Protein AF-A0A2G8SP06-F1 (afdb_monomer)

Organism: NCBI:txid1077348

Sequence (64 aa):
MSTHDPKPEQRPWTSYVWDTWDKPEEERRFLFKLDACLLTYAALSYFSKYQNITNAYVSGMQEE

Mean predicted aligned error: 12.83 Å

pLDDT: mean 73.79, std 13.19, range [48.84, 94.81]

Secondary structure (DSSP, 8-state):
------------HHHHH-GGGGS-HHHHHHHHHHHHHHHHHHHHHHHHHHHHHHHHHHHSSS--

Radius of gyration: 23.18 Å; Cα contacts (8 Å, |Δi|>4): 10; chains: 1; bounding box: 42×25×76 Å

Structure (mmCIF, N/CA/C/O backbone):
data_AF-A0A2G8SP06-F1
#
_entry.id   AF-A0A2G8SP06-F1
#
loop_
_atom_site.group_PDB
_atom_site.id
_atom_sit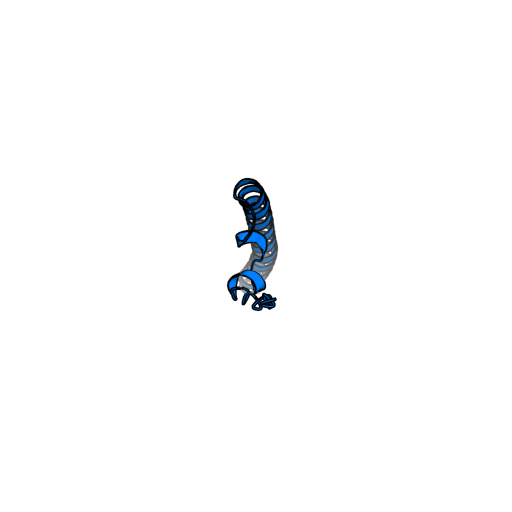e.type_symbol
_atom_site.label_atom_id
_atom_site.label_alt_id
_atom_site.label_comp_id
_atom_site.label_asym_id
_atom_site.label_entity_id
_atom_site.label_seq_id
_atom_site.pdbx_PDB_ins_code
_atom_site.Cartn_x
_atom_site.Cartn_y
_atom_site.Cartn_z
_atom_site.occupancy
_atom_site.B_iso_or_equiv
_atom_site.auth_seq_id
_atom_site.auth_comp_id
_atom_site.auth_asym_id
_atom_site.auth_atom_id
_atom_site.pdbx_PDB_model_num
ATOM 1 N N . MET A 1 1 ? -16.325 -22.781 40.432 1.00 48.84 1 MET A N 1
ATOM 2 C CA . MET A 1 1 ? -15.495 -21.722 39.824 1.00 48.84 1 MET A CA 1
ATOM 3 C C . MET A 1 1 ? -14.835 -22.336 38.593 1.00 48.84 1 MET A C 1
ATOM 5 O O . MET A 1 1 ? -13.788 -22.947 38.734 1.00 48.84 1 MET A O 1
ATOM 9 N N . SER A 1 2 ? -15.510 -22.338 37.438 1.00 49.91 2 SER A N 1
ATOM 10 C CA . SER A 1 2 ? -14.955 -22.949 36.219 1.00 49.91 2 SER A CA 1
ATOM 11 C C . SER A 1 2 ? -14.158 -21.885 35.479 1.00 49.91 2 SER A C 1
ATOM 13 O O . SER A 1 2 ? -14.719 -20.876 35.058 1.00 49.91 2 SER A O 1
ATOM 15 N N . THR A 1 3 ? -12.849 -22.079 35.405 1.00 63.28 3 THR A N 1
ATOM 16 C CA . THR A 1 3 ? -11.908 -21.228 34.684 1.00 63.28 3 THR A CA 1
ATOM 17 C C . THR A 1 3 ? -12.204 -21.314 33.188 1.00 63.28 3 THR A C 1
ATOM 19 O O . THR A 1 3 ? -12.082 -22.374 32.581 1.00 63.28 3 THR A O 1
ATOM 22 N N . HIS A 1 4 ? -12.658 -20.210 32.596 1.00 62.19 4 HIS A N 1
ATOM 23 C CA . HIS A 1 4 ? -12.681 -20.046 31.146 1.00 62.19 4 HIS A CA 1
ATOM 24 C C . HIS A 1 4 ? -11.244 -19.768 30.697 1.00 62.19 4 HIS A C 1
ATOM 26 O O . HIS A 1 4 ? -10.786 -18.629 30.750 1.00 62.19 4 HIS A O 1
ATOM 32 N N . ASP A 1 5 ? -10.523 -20.810 30.292 1.00 65.69 5 ASP A N 1
ATOM 33 C CA . ASP A 1 5 ? -9.257 -20.635 29.586 1.00 65.69 5 ASP A CA 1
ATOM 34 C C . ASP A 1 5 ? -9.545 -20.021 28.202 1.00 65.69 5 ASP A C 1
ATOM 36 O O . ASP A 1 5 ? -10.359 -20.574 27.448 1.00 6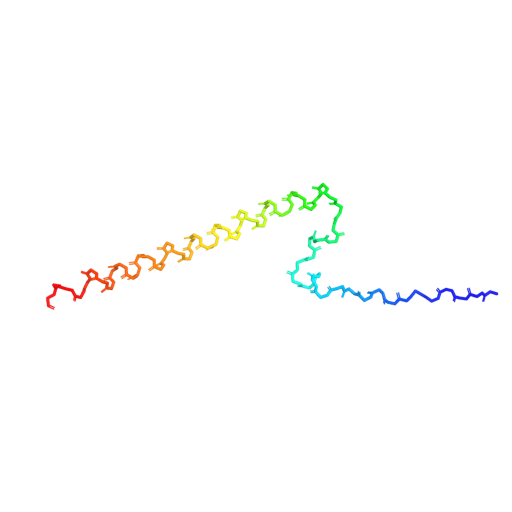5.69 5 ASP A O 1
ATOM 40 N N . PRO A 1 6 ? -8.934 -18.879 27.832 1.00 65.12 6 PRO A N 1
ATOM 41 C CA . PRO A 1 6 ? -9.084 -18.332 26.494 1.00 65.12 6 PRO A CA 1
ATOM 42 C C . PRO A 1 6 ? -8.372 -19.264 25.509 1.00 65.12 6 PRO A C 1
ATOM 44 O O . PRO A 1 6 ? -7.146 -19.365 25.483 1.00 65.12 6 PRO A O 1
ATOM 47 N N . LYS A 1 7 ? -9.155 -19.982 24.701 1.00 61.72 7 LYS A N 1
ATOM 48 C CA . LYS A 1 7 ? -8.638 -20.803 23.604 1.00 61.72 7 LYS A CA 1
ATOM 49 C C . LYS A 1 7 ? -7.876 -19.886 22.635 1.00 61.72 7 LYS A C 1
ATOM 51 O O . LYS A 1 7 ? -8.456 -18.884 22.220 1.00 61.72 7 LYS A O 1
ATOM 56 N N . PRO A 1 8 ? -6.620 -20.194 22.257 1.00 61.12 8 PRO A N 1
ATOM 57 C CA . PRO A 1 8 ? -5.894 -19.382 21.293 1.00 61.12 8 PRO A CA 1
ATOM 58 C C . PRO A 1 8 ? -6.640 -19.441 19.961 1.00 61.12 8 PRO A C 1
ATOM 60 O O . PRO A 1 8 ? -6.757 -20.499 19.337 1.00 61.12 8 PRO A O 1
ATOM 63 N N . GLU A 1 9 ? -7.209 -18.308 19.573 1.00 70.19 9 GLU A N 1
ATOM 64 C CA . GLU A 1 9 ? -7.881 -18.131 18.298 1.00 70.19 9 GLU A CA 1
ATOM 65 C C . GLU A 1 9 ? -6.815 -18.253 17.204 1.00 70.19 9 GLU A C 1
ATOM 67 O O . GLU A 1 9 ? -5.892 -17.441 17.105 1.00 70.19 9 GLU A O 1
ATOM 72 N N . GLN A 1 10 ? -6.855 -19.360 16.460 1.00 70.31 10 GLN A N 1
ATOM 73 C CA . GLN A 1 10 ? -5.892 -19.617 15.396 1.00 70.31 10 GLN A CA 1
ATOM 74 C C . GLN A 1 10 ? -6.149 -18.601 14.286 1.00 70.31 10 GLN A C 1
ATOM 76 O O . GLN A 1 10 ? -7.176 -18.672 13.611 1.00 70.31 10 GLN A O 1
ATOM 81 N N . ARG A 1 11 ? -5.231 -17.643 14.116 1.00 71.94 11 ARG A N 1
ATOM 82 C CA . ARG A 1 11 ? -5.343 -16.639 13.056 1.00 71.94 11 ARG A CA 1
ATOM 83 C C . ARG A 1 11 ? -5.323 -17.338 11.697 1.00 71.94 11 ARG A C 1
ATOM 85 O O . ARG A 1 11 ? -4.441 -18.173 11.467 1.00 71.94 11 ARG A O 1
ATOM 92 N N . PRO A 1 12 ? -6.256 -17.022 10.789 1.00 76.81 12 PRO A N 1
ATOM 93 C CA . PRO A 1 12 ? -6.235 -17.598 9.457 1.00 76.81 12 PRO A CA 1
ATOM 94 C C . PRO A 1 12 ? -4.949 -17.166 8.741 1.00 76.81 12 PRO A C 1
ATOM 96 O O . PRO A 1 12 ? -4.485 -16.037 8.891 1.00 76.81 12 PRO A O 1
ATOM 99 N N . TRP A 1 13 ? -4.363 -18.058 7.939 1.00 79.25 13 TRP A N 1
ATOM 100 C CA . TRP A 1 13 ? -3.127 -17.781 7.189 1.00 79.25 13 TRP A CA 1
ATOM 101 C C . TRP A 1 13 ? -3.238 -16.525 6.303 1.00 79.25 13 TRP A C 1
ATOM 103 O O . TRP A 1 13 ? -2.244 -15.862 6.022 1.00 79.25 13 TRP A O 1
ATOM 113 N N . THR A 1 14 ? -4.460 -16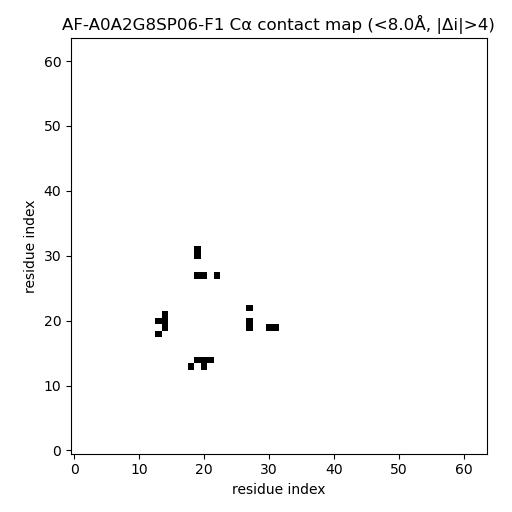.164 5.906 1.00 72.56 14 THR A N 1
ATOM 114 C CA . THR A 1 14 ? -4.771 -14.942 5.166 1.00 72.56 14 THR A CA 1
ATOM 115 C C . THR A 1 14 ? -4.435 -13.669 5.942 1.00 72.56 14 THR A C 1
ATOM 117 O O . THR A 1 14 ? -4.031 -12.707 5.305 1.00 72.56 14 THR A O 1
ATOM 120 N N . SER A 1 15 ? -4.510 -13.653 7.281 1.00 72.00 15 SER A N 1
ATOM 121 C CA . SER A 1 15 ? -4.086 -12.505 8.111 1.00 72.00 15 SER A CA 1
ATOM 122 C C . SER A 1 15 ? -2.561 -12.315 8.093 1.00 72.00 15 SER A C 1
ATOM 124 O O . SER A 1 15 ? -2.083 -11.188 8.161 1.00 72.00 15 SER A O 1
ATOM 126 N N . TYR A 1 16 ? -1.778 -13.383 7.880 1.00 72.00 16 TYR A N 1
ATOM 127 C CA . TYR A 1 16 ? -0.322 -13.260 7.708 1.00 72.00 16 TYR A CA 1
ATOM 128 C C . TYR A 1 16 ? 0.070 -12.618 6.376 1.00 72.00 16 TYR A C 1
ATOM 130 O O . TYR A 1 16 ? 1.103 -11.958 6.294 1.00 72.00 16 TYR A O 1
ATOM 138 N N . VAL A 1 17 ? -0.731 -12.833 5.331 1.00 78.56 17 VAL A N 1
ATOM 139 C CA . VAL A 1 17 ? -0.495 -12.243 4.008 1.00 78.56 17 VAL A CA 1
ATOM 140 C C . VAL A 1 17 ? -1.118 -10.850 3.923 1.00 78.56 17 VAL A C 1
ATOM 142 O O . VAL A 1 17 ? -0.505 -9.949 3.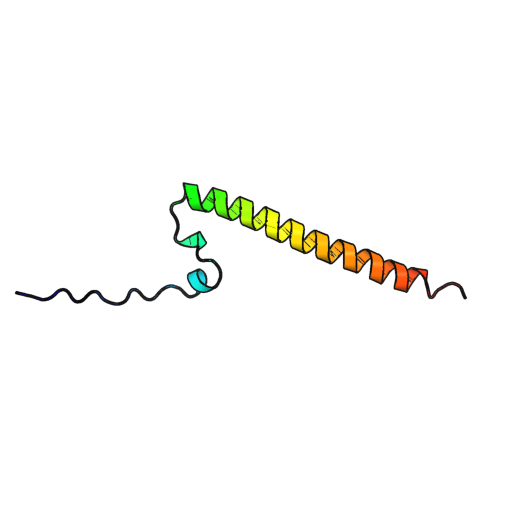361 1.00 78.56 17 VAL A O 1
ATOM 145 N N . TRP A 1 18 ? -2.322 -10.674 4.475 1.00 76.25 18 TRP A N 1
ATOM 146 C CA . TRP A 1 18 ? -3.115 -9.450 4.376 1.00 76.25 18 TRP A CA 1
ATOM 147 C C . TRP A 1 18 ? -4.034 -9.262 5.600 1.00 76.25 18 TRP A C 1
ATOM 149 O O . TRP A 1 18 ? -5.219 -9.600 5.586 1.00 76.25 18 TRP A O 1
ATOM 159 N N . ASP A 1 19 ? -3.489 -8.680 6.671 1.00 72.31 19 ASP A N 1
ATOM 160 C CA . ASP A 1 19 ? -4.184 -8.451 7.954 1.00 72.31 19 ASP A CA 1
ATOM 161 C C . ASP A 1 19 ? -5.412 -7.521 7.843 1.00 72.31 19 ASP A C 1
ATOM 163 O O . ASP A 1 19 ? -6.311 -7.520 8.680 1.00 72.31 19 ASP A O 1
ATOM 167 N N . THR A 1 20 ? -5.504 -6.752 6.756 1.00 65.88 20 THR A N 1
ATOM 168 C CA . THR A 1 20 ? -6.597 -5.806 6.489 1.00 65.88 20 THR A CA 1
ATOM 169 C C . THR A 1 20 ? -7.975 -6.472 6.356 1.00 65.88 20 THR A C 1
ATOM 171 O O . THR A 1 20 ? -8.998 -5.794 6.453 1.00 65.88 20 THR A O 1
ATOM 174 N N . TRP A 1 21 ? -8.044 -7.781 6.100 1.00 67.31 21 TRP A N 1
ATOM 175 C CA . TRP A 1 21 ? -9.314 -8.467 5.833 1.00 67.31 21 TRP A CA 1
ATOM 176 C C . TRP A 1 21 ? -10.167 -8.722 7.081 1.00 67.31 21 TRP A C 1
ATOM 178 O O . TRP A 1 21 ? -11.389 -8.779 6.939 1.00 67.31 21 TRP A O 1
ATOM 188 N N . ASP A 1 22 ? -9.554 -8.787 8.267 1.00 69.75 22 ASP A N 1
ATOM 189 C CA . ASP A 1 22 ? -10.248 -8.963 9.558 1.00 69.75 22 ASP A CA 1
ATOM 190 C C . ASP A 1 22 ? -10.797 -7.642 10.140 1.00 69.75 22 ASP A C 1
ATOM 192 O O . ASP A 1 22 ? -11.362 -7.609 11.233 1.00 69.75 22 ASP A O 1
ATOM 196 N N . LYS A 1 23 ? -10.649 -6.524 9.415 1.00 74.81 23 LYS A N 1
ATOM 197 C CA . LYS A 1 23 ? -11.108 -5.200 9.858 1.00 74.81 23 LYS A CA 1
ATOM 198 C C . LYS A 1 23 ? -12.587 -4.935 9.525 1.00 74.81 23 LYS A C 1
ATOM 200 O O . LYS A 1 23 ? -13.105 -5.471 8.539 1.00 74.81 23 LYS A O 1
ATOM 205 N N . PRO A 1 24 ? -13.262 -4.047 10.288 1.00 80.56 24 PRO A N 1
ATOM 206 C CA . PRO A 1 24 ? -14.622 -3.588 9.993 1.00 80.56 24 PRO A CA 1
ATOM 207 C C . PRO A 1 24 ? -14.766 -3.068 8.554 1.00 80.56 24 PRO A C 1
ATOM 209 O O . PRO A 1 24 ? -13.827 -2.495 7.998 1.00 80.56 24 PRO A O 1
ATOM 212 N N . GLU A 1 25 ? -15.946 -3.234 7.941 1.00 79.25 25 GLU A N 1
ATOM 213 C CA . GLU A 1 25 ? -16.142 -2.986 6.501 1.00 79.25 25 GLU A CA 1
ATOM 214 C C . GLU A 1 25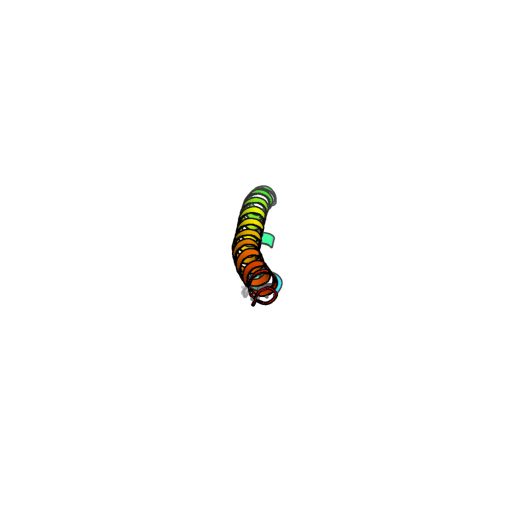 ? -15.737 -1.584 6.021 1.00 79.25 25 GLU A C 1
ATOM 216 O O . GLU A 1 25 ? -15.210 -1.455 4.912 1.00 79.25 25 GLU A O 1
ATOM 221 N N . GLU A 1 26 ? -15.977 -0.546 6.824 1.00 79.50 26 GLU A N 1
ATOM 222 C CA . GLU A 1 26 ? -15.612 0.832 6.473 1.00 79.50 26 GLU A CA 1
ATOM 223 C C . GLU A 1 26 ? -14.094 1.017 6.384 1.00 79.50 26 GLU A C 1
ATOM 225 O O . GLU A 1 26 ? -13.588 1.525 5.381 1.00 79.50 26 GLU A O 1
ATOM 230 N N . GLU A 1 27 ? -13.355 0.538 7.386 1.00 81.69 27 GLU A N 1
ATOM 231 C CA . GLU A 1 27 ? -11.894 0.637 7.426 1.00 81.69 27 GLU A CA 1
ATOM 232 C C . GLU A 1 27 ? -11.254 -0.253 6.349 1.00 81.69 27 GLU A C 1
ATOM 234 O O . GLU A 1 27 ? -10.314 0.155 5.662 1.00 81.69 27 GLU A O 1
ATOM 239 N N . ARG A 1 28 ? -11.831 -1.440 6.114 1.00 84.62 28 ARG A N 1
ATOM 240 C CA . ARG A 1 28 ? -11.383 -2.384 5.084 1.00 84.62 28 ARG A CA 1
ATOM 241 C C . ARG A 1 28 ? -11.442 -1.785 3.682 1.00 84.62 28 ARG A C 1
ATOM 243 O O . ARG A 1 28 ? -10.505 -1.962 2.910 1.00 84.62 28 ARG A O 1
ATOM 250 N N . ARG A 1 29 ? -12.520 -1.074 3.328 1.00 84.25 29 ARG A N 1
ATOM 251 C CA . ARG A 1 29 ? -12.668 -0.462 1.991 1.00 84.25 29 ARG A CA 1
ATOM 252 C C . ARG A 1 29 ? -11.647 0.643 1.749 1.00 84.25 29 ARG A C 1
ATOM 254 O O . ARG A 1 29 ? -11.122 0.748 0.641 1.00 84.25 29 ARG A O 1
ATOM 261 N N . PHE A 1 30 ? -11.367 1.449 2.771 1.00 89.12 30 PHE A N 1
ATOM 262 C CA . PHE A 1 30 ? -10.358 2.498 2.683 1.00 89.12 3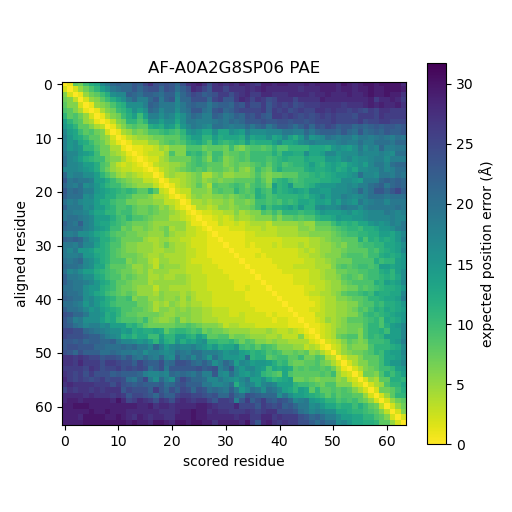0 PHE A CA 1
ATOM 263 C C . PHE A 1 30 ? -8.960 1.908 2.471 1.00 89.12 30 PHE A C 1
ATOM 265 O O . PHE A 1 30 ? -8.283 2.264 1.505 1.00 89.12 30 PHE A O 1
ATOM 272 N N . LEU A 1 31 ? -8.564 0.960 3.322 1.00 87.62 31 LEU A N 1
ATOM 273 C CA . LEU A 1 31 ? -7.248 0.328 3.253 1.00 87.62 31 LEU A CA 1
ATOM 274 C C . LEU A 1 31 ? -7.070 -0.479 1.964 1.00 87.62 31 LEU A C 1
ATOM 276 O O . LEU A 1 31 ? -6.054 -0.331 1.297 1.00 87.62 31 LEU A O 1
ATOM 280 N N . PHE A 1 32 ? -8.096 -1.213 1.524 1.00 86.19 32 PHE A N 1
ATOM 281 C CA . PHE A 1 32 ? -8.059 -1.922 0.244 1.00 86.19 32 PHE A CA 1
ATOM 282 C C . PHE A 1 32 ? -7.830 -0.977 -0.943 1.00 86.19 32 PHE A C 1
ATOM 284 O O . PHE A 1 32 ? -7.098 -1.303 -1.876 1.00 86.19 32 PHE A O 1
ATOM 291 N N . LYS A 1 33 ? -8.432 0.218 -0.917 1.00 89.19 33 LYS A N 1
ATOM 292 C CA . LYS A 1 33 ? -8.236 1.215 -1.973 1.00 89.19 33 LYS A CA 1
ATOM 293 C C . LYS A 1 33 ? -6.821 1.794 -1.957 1.00 89.19 33 LYS A C 1
ATOM 295 O O . LYS A 1 33 ? -6.246 2.005 -3.022 1.00 89.19 33 LYS A O 1
ATOM 300 N N . LEU A 1 34 ? -6.260 2.022 -0.771 1.00 93.00 34 LEU A N 1
ATOM 301 C CA . LEU A 1 34 ? -4.878 2.468 -0.603 1.00 93.00 34 LEU A CA 1
ATOM 302 C C . LEU A 1 34 ? -3.887 1.410 -1.107 1.00 93.00 34 LEU A C 1
ATOM 304 O O . LEU A 1 34 ? -3.015 1.724 -1.917 1.00 93.00 34 LEU A O 1
ATOM 308 N N . ASP A 1 35 ? -4.087 0.160 -0.699 1.00 90.12 35 ASP A N 1
ATOM 309 C CA . ASP A 1 35 ? -3.300 -0.996 -1.116 1.00 90.12 35 ASP A CA 1
ATOM 310 C C . ASP A 1 35 ? -3.329 -1.173 -2.640 1.00 90.12 35 ASP A C 1
ATOM 312 O O . ASP A 1 35 ? -2.284 -1.297 -3.277 1.00 90.12 35 ASP A O 1
ATOM 316 N N . ALA A 1 36 ? -4.513 -1.105 -3.259 1.00 90.69 36 ALA A N 1
ATOM 317 C CA . ALA A 1 36 ? -4.664 -1.223 -4.708 1.00 90.69 36 ALA A CA 1
ATOM 318 C C . ALA A 1 36 ? -3.923 -0.109 -5.467 1.00 90.69 36 ALA A C 1
ATOM 320 O O . ALA A 1 36 ? -3.261 -0.381 -6.472 1.00 90.69 36 ALA A O 1
ATOM 321 N N . CYS A 1 37 ? -3.986 1.135 -4.981 1.00 94.81 37 CYS A N 1
ATOM 322 C CA . CYS A 1 37 ? -3.230 2.248 -5.557 1.00 94.81 37 CYS A CA 1
ATOM 323 C C . CYS A 1 37 ? -1.718 2.017 -5.451 1.00 94.81 37 CYS A C 1
ATOM 325 O O . CYS A 1 37 ? -0.999 2.209 -6.433 1.00 94.81 37 CYS A O 1
ATOM 327 N N . LEU A 1 38 ? -1.237 1.575 -4.286 1.00 94.06 38 LEU A N 1
ATOM 328 C CA . LEU A 1 38 ? 0.185 1.359 -4.039 1.00 94.06 38 LEU A CA 1
ATOM 329 C C . LEU A 1 38 ? 0.737 0.192 -4.867 1.00 94.06 38 LEU A C 1
ATOM 331 O O . LEU A 1 38 ? 1.786 0.330 -5.494 1.00 94.06 38 LEU A O 1
ATOM 335 N N . LEU A 1 39 ? 0.007 -0.924 -4.931 1.00 92.75 39 LEU A N 1
ATOM 336 C CA . LEU A 1 39 ? 0.366 -2.086 -5.745 1.00 92.75 39 LEU A CA 1
ATOM 337 C C . LEU A 1 39 ? 0.390 -1.740 -7.235 1.00 92.75 39 LEU A C 1
ATOM 339 O O . LEU A 1 39 ? 1.339 -2.096 -7.932 1.00 92.75 39 LEU A O 1
ATOM 343 N N . THR A 1 40 ? -0.607 -0.993 -7.719 1.00 93.00 40 THR A N 1
ATOM 344 C CA . THR A 1 40 ? -0.653 -0.545 -9.120 1.00 93.00 40 THR A CA 1
ATOM 345 C C . THR A 1 40 ? 0.510 0.393 -9.429 1.00 93.00 40 THR A C 1
ATOM 347 O O . THR A 1 40 ? 1.172 0.241 -10.452 1.00 93.00 40 THR A O 1
ATOM 350 N N . TYR A 1 41 ? 0.812 1.334 -8.533 1.00 94.62 41 TYR A N 1
ATOM 351 C CA . TYR A 1 41 ? 1.943 2.241 -8.693 1.00 94.62 41 TYR A CA 1
ATOM 352 C C . TYR A 1 41 ? 3.288 1.504 -8.687 1.00 94.62 41 TYR A C 1
ATOM 354 O O . TYR A 1 41 ? 4.143 1.782 -9.530 1.00 94.62 41 TYR A O 1
ATOM 362 N N . ALA A 1 42 ? 3.477 0.540 -7.784 1.00 93.50 42 ALA A N 1
ATOM 363 C CA . ALA A 1 42 ? 4.680 -0.284 -7.728 1.00 93.50 42 ALA A CA 1
ATOM 364 C C . ALA A 1 42 ? 4.844 -1.122 -9.006 1.00 93.50 42 ALA A C 1
ATOM 366 O O . ALA A 1 42 ? 5.925 -1.134 -9.600 1.00 93.50 42 ALA A O 1
ATOM 367 N N . ALA A 1 43 ? 3.761 -1.750 -9.475 1.00 91.19 43 ALA A N 1
ATOM 368 C CA . ALA A 1 43 ? 3.741 -2.513 -10.718 1.00 91.19 43 ALA A CA 1
ATOM 369 C C . ALA A 1 43 ? 4.060 -1.631 -11.935 1.00 91.19 43 ALA A C 1
ATOM 371 O O . ALA A 1 43 ? 4.910 -1.996 -12.743 1.00 91.19 43 ALA A O 1
ATOM 372 N N . LEU A 1 44 ? 3.455 -0.443 -12.040 1.00 90.50 44 LEU A N 1
ATOM 373 C CA . LEU A 1 44 ? 3.732 0.519 -13.113 1.00 90.50 44 LEU A CA 1
ATOM 374 C C . LEU A 1 44 ? 5.167 1.048 -13.063 1.00 90.50 44 LEU A C 1
ATOM 376 O O . LEU A 1 44 ? 5.813 1.165 -14.100 1.00 90.50 44 LEU A O 1
ATOM 380 N N . SER A 1 45 ? 5.689 1.339 -11.873 1.00 88.12 45 SER A N 1
ATOM 381 C CA . SER A 1 45 ? 7.069 1.799 -11.689 1.00 88.12 45 SER A CA 1
ATOM 382 C C . SER A 1 45 ? 8.077 0.733 -12.119 1.00 88.12 45 SER A C 1
ATOM 384 O O . SER A 1 45 ? 9.070 1.044 -12.777 1.00 88.12 45 SER A O 1
ATOM 386 N N . TYR A 1 46 ? 7.809 -0.533 -11.793 1.00 86.00 46 TYR A N 1
ATOM 387 C CA . TYR A 1 46 ? 8.612 -1.664 -12.251 1.00 86.00 46 TYR A CA 1
ATOM 388 C C . TYR A 1 46 ? 8.486 -1.872 -13.765 1.00 86.00 46 TYR A C 1
ATOM 390 O O . TYR A 1 46 ? 9.491 -1.998 -14.464 1.00 86.00 46 TYR A O 1
ATOM 398 N N . PHE A 1 47 ? 7.261 -1.830 -14.290 1.0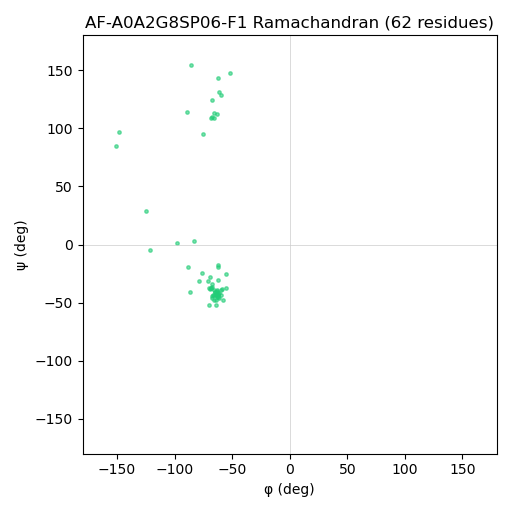0 81.19 47 PHE A N 1
ATOM 399 C CA . PHE A 1 47 ? 6.989 -1.995 -15.713 1.00 81.19 47 PHE A CA 1
ATOM 400 C C . PHE A 1 47 ? 7.647 -0.897 -16.550 1.00 81.19 47 PHE A C 1
ATOM 402 O O . PHE A 1 47 ? 8.279 -1.195 -17.554 1.00 81.19 47 PHE A O 1
ATOM 409 N N . SER A 1 48 ? 7.591 0.360 -16.109 1.00 77.88 48 SER A N 1
ATOM 410 C CA . SER A 1 48 ? 8.244 1.491 -16.775 1.00 77.88 48 SER A CA 1
ATOM 411 C C . SER A 1 48 ? 9.764 1.304 -16.881 1.00 77.88 48 SER A C 1
ATOM 413 O O . SER A 1 48 ? 10.362 1.580 -17.923 1.00 77.88 48 SER A O 1
ATOM 415 N N . LYS A 1 49 ? 10.404 0.753 -15.842 1.00 72.69 49 LYS A N 1
ATOM 416 C CA . LYS A 1 49 ? 11.830 0.394 -15.892 1.00 72.69 49 LYS A CA 1
ATOM 417 C C . LYS A 1 49 ? 12.096 -0.748 -16.872 1.00 72.69 49 LYS A C 1
ATOM 419 O O . LYS A 1 49 ? 13.046 -0.668 -17.645 1.00 72.69 49 LYS A O 1
ATOM 424 N N . TYR A 1 50 ? 11.252 -1.778 -16.864 1.00 68.62 50 TYR A N 1
ATOM 425 C CA . TYR A 1 50 ? 11.397 -2.926 -17.756 1.00 68.62 50 TYR A CA 1
ATOM 426 C C . TYR A 1 50 ? 11.196 -2.544 -19.228 1.00 68.62 50 TYR A C 1
ATOM 428 O O . TYR A 1 50 ? 12.005 -2.916 -20.066 1.00 68.62 50 TYR A O 1
ATOM 436 N N . GLN A 1 51 ? 10.188 -1.728 -19.544 1.00 63.94 51 GLN A N 1
ATOM 437 C CA . GLN A 1 51 ? 9.912 -1.287 -20.913 1.00 63.94 51 GLN A CA 1
ATOM 438 C C . GLN A 1 51 ? 11.049 -0.445 -21.498 1.00 63.94 51 GLN A C 1
ATOM 440 O O . GLN A 1 51 ? 11.402 -0.635 -22.657 1.00 63.94 51 GLN A O 1
ATOM 445 N N . ASN A 1 52 ? 11.669 0.439 -20.710 1.00 62.22 52 ASN A N 1
ATOM 446 C CA . ASN A 1 52 ? 12.814 1.225 -21.180 1.00 62.22 52 ASN A CA 1
ATOM 447 C C . ASN A 1 52 ? 14.066 0.364 -21.412 1.00 62.22 52 ASN A C 1
ATOM 449 O O . ASN A 1 52 ? 14.780 0.588 -22.384 1.00 62.22 52 ASN A O 1
ATOM 453 N N . ILE A 1 53 ? 14.320 -0.640 -20.564 1.00 59.59 53 ILE A N 1
ATOM 454 C CA . ILE A 1 53 ? 15.445 -1.569 -20.746 1.00 59.59 53 ILE A CA 1
ATOM 455 C C . ILE A 1 53 ? 15.187 -2.479 -21.950 1.00 59.59 53 ILE A C 1
ATOM 457 O O . ILE A 1 53 ? 16.014 -2.546 -22.850 1.00 59.59 53 ILE A O 1
ATOM 461 N N . THR A 1 54 ? 14.037 -3.146 -22.019 1.00 60.16 54 THR A N 1
ATOM 462 C CA . THR A 1 54 ? 13.713 -4.064 -23.118 1.00 60.16 54 THR A CA 1
ATOM 463 C C . THR A 1 54 ? 13.646 -3.345 -24.466 1.00 60.16 54 THR A C 1
ATOM 465 O O . THR A 1 54 ? 14.193 -3.864 -25.436 1.00 60.16 54 THR A O 1
ATOM 468 N N . ASN A 1 55 ? 13.078 -2.134 -24.543 1.00 61.34 55 ASN A N 1
ATOM 469 C CA . ASN A 1 55 ? 13.101 -1.356 -25.787 1.00 61.34 55 ASN A CA 1
ATOM 470 C C . ASN A 1 55 ? 14.511 -0.882 -26.158 1.00 61.34 55 ASN A C 1
ATOM 472 O O . ASN A 1 55 ? 14.842 -0.909 -27.337 1.00 61.34 55 ASN A O 1
ATOM 476 N N . ALA A 1 56 ? 15.366 -0.505 -25.199 1.00 60.84 56 ALA A N 1
ATOM 477 C CA . ALA A 1 56 ? 16.761 -0.158 -25.488 1.00 60.84 56 ALA A CA 1
ATOM 478 C C . ALA A 1 56 ? 17.587 -1.371 -25.956 1.00 60.84 56 ALA A C 1
ATOM 480 O O . ALA A 1 56 ? 18.440 -1.227 -26.823 1.00 60.84 56 ALA A O 1
ATOM 481 N N . TYR A 1 57 ? 17.301 -2.575 -25.451 1.00 58.00 57 TYR A N 1
ATOM 482 C CA . TYR A 1 57 ? 17.917 -3.814 -25.939 1.00 58.00 57 TYR A CA 1
ATOM 483 C C . TYR A 1 57 ? 17.430 -4.206 -27.345 1.00 58.00 57 TYR A C 1
ATOM 485 O O . TYR A 1 57 ? 18.222 -4.686 -28.149 1.00 58.00 57 TYR A O 1
ATOM 493 N N . VAL A 1 58 ? 16.148 -3.993 -27.667 1.00 56.16 58 VAL A N 1
ATOM 494 C CA . VAL A 1 58 ? 15.585 -4.310 -28.996 1.00 56.16 58 VAL A CA 1
ATOM 495 C C . VAL A 1 58 ? 15.925 -3.239 -30.042 1.00 56.16 58 VAL A C 1
ATOM 497 O O . VAL A 1 58 ? 16.110 -3.576 -31.207 1.00 56.16 58 VAL A O 1
ATOM 500 N N . SER A 1 59 ? 16.067 -1.974 -29.635 1.00 59.97 59 SER A N 1
ATOM 501 C CA . SER A 1 59 ? 16.455 -0.850 -30.501 1.00 59.97 59 SER A CA 1
ATOM 502 C C . SER A 1 59 ? 17.970 -0.653 -30.615 1.00 59.97 59 SER A C 1
ATOM 504 O O . SER A 1 59 ? 18.408 0.023 -31.537 1.00 59.97 59 SER A O 1
ATOM 506 N N . GLY A 1 60 ? 18.766 -1.192 -29.688 1.00 59.78 60 GLY A N 1
ATOM 507 C CA . GLY A 1 60 ? 20.224 -1.032 -29.652 1.00 59.78 60 GLY A CA 1
ATOM 508 C C . GLY A 1 60 ? 21.022 -2.193 -30.251 1.00 59.78 60 GLY A C 1
ATOM 509 O O . GLY A 1 60 ? 22.244 -2.149 -30.216 1.00 59.78 60 GLY A O 1
ATOM 510 N N . MET A 1 61 ? 20.366 -3.237 -30.776 1.00 59.41 61 MET A N 1
ATOM 511 C CA . MET A 1 61 ? 21.028 -4.364 -31.460 1.00 59.41 61 MET A CA 1
ATOM 512 C C . MET A 1 61 ? 20.500 -4.612 -32.886 1.00 59.41 61 MET A C 1
ATOM 514 O O . MET A 1 61 ? 20.480 -5.757 -33.339 1.00 59.41 61 MET A O 1
ATOM 518 N N . GLN A 1 62 ? 20.012 -3.584 -33.588 1.00 53.34 62 GLN A N 1
ATOM 519 C CA . GLN A 1 62 ? 19.636 -3.719 -35.010 1.00 53.34 62 GLN A CA 1
ATOM 520 C C . GLN A 1 62 ? 20.376 -2.768 -35.958 1.00 53.34 62 GLN A C 1
ATOM 522 O O . GLN A 1 62 ? 20.249 -2.911 -37.168 1.00 53.34 62 GLN A O 1
ATOM 527 N N . GLU A 1 63 ? 21.200 -1.870 -35.433 1.00 56.31 63 GLU A N 1
ATOM 528 C CA . GLU A 1 63 ? 22.108 -1.000 -36.183 1.00 56.31 63 GLU A CA 1
ATOM 529 C C . GLU A 1 63 ? 23.287 -0.831 -35.197 1.00 56.31 63 GLU A C 1
ATOM 531 O O . GLU A 1 63 ? 23.103 -0.193 -34.167 1.00 56.31 63 GLU A O 1
ATOM 536 N N . GLU A 1 64 ? 24.412 -1.558 -35.234 1.00 48.91 64 GLU A N 1
ATOM 537 C CA . GLU A 1 64 ? 25.393 -1.831 -36.300 1.00 48.91 64 GLU A CA 1
ATOM 538 C C . GLU A 1 64 ? 26.186 -3.127 -36.014 1.00 48.91 64 GLU A C 1
ATOM 540 O O . GLU A 1 64 ? 26.387 -3.452 -34.817 1.00 48.91 64 GLU A O 1
#

Foldseek 3Di:
DDDPDPDPDPDPVVCVVPVLVPDDPVSSVVVVVVVVVVVVVVVVVVVVVVVVVVVCVVVVPPDD

Solvent-accessible surface area (backbone atoms only — not comparable to full-atom values): 4012 Å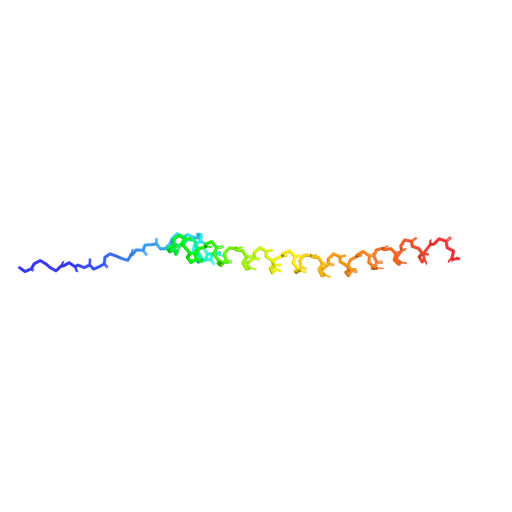² total; per-residue (Å²): 136,85,82,83,74,83,73,82,78,78,76,58,72,58,47,79,79,44,54,60,73,84,44,59,71,72,60,28,55,53,50,52,52,52,50,52,52,52,53,50,50,52,51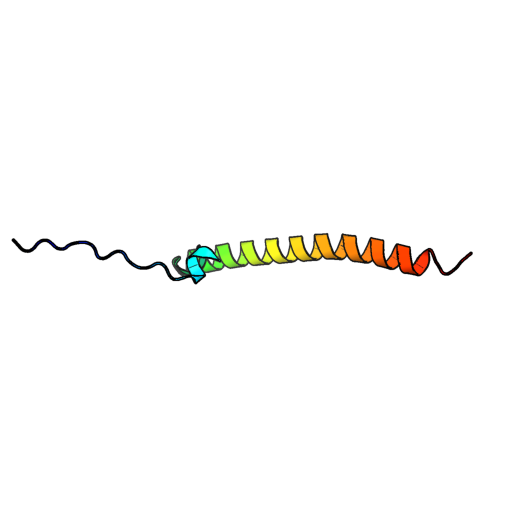,49,55,52,46,55,53,49,53,56,50,53,49,48,58,65,65,62,70,77,71,132